Protein AF-A0A6J2R1E7-F1 (afdb_monomer)

Sequence (138 aa):
MIQVTFRRQNVTQVFVLHSEINKPEWEQKNIDKAIGYSFAIVGINITDLAYSLLVSGALKTHLYNVAPEMPSLTHVQQTFCYLMHEFHRFWVEEDPSDIMEFNRVRSKFHRRILRQLKNPDMALCPHFSASDLHLVNL

Mean predicted aligned error: 13.43 Å

Radius of gyration: 24.92 Å; Cα contacts (8 Å, |Δi|>4): 69; chains: 1; bounding box: 68×46×60 Å

Organism: Cottoperca gobio (NCBI:txid56716)

Secondary structure (DSSP, 8-state):
----------S-------------HHHHHHHTT-----HHHHHHHHHHHHHHHHHTSTTHHHHHHH-SS---HHHHHHHHHHHHHHHHHHHHHH--SSGGGHHHHHHHHHHHHHHHTTSTT--------TTGGGGS--

Structure (mmCIF, N/CA/C/O backbone):
data_AF-A0A6J2R1E7-F1
#
_entry.id   AF-A0A6J2R1E7-F1
#
loop_
_atom_site.group_PDB
_atom_site.id
_atom_site.type_symbol
_atom_site.label_atom_id
_atom_site.label_alt_id
_atom_site.label_comp_id
_atom_site.label_asym_id
_atom_site.label_entity_id
_atom_site.label_seq_id
_atom_site.pdbx_PDB_ins_code
_atom_site.Cartn_x
_atom_site.Cartn_y
_atom_site.Cartn_z
_atom_site.occupancy
_atom_site.B_iso_or_equiv
_atom_site.auth_seq_id
_atom_site.auth_comp_id
_atom_site.auth_asym_id
_atom_site.auth_atom_id
_atom_site.pdbx_PDB_model_num
ATOM 1 N N . MET A 1 1 ? 53.922 6.557 -29.650 1.00 35.50 1 MET A N 1
ATOM 2 C CA . MET A 1 1 ? 54.368 7.433 -30.754 1.00 35.50 1 MET A CA 1
ATOM 3 C C . MET A 1 1 ? 53.155 8.250 -31.186 1.00 35.50 1 MET A C 1
ATOM 5 O O . MET A 1 1 ? 52.311 7.729 -31.896 1.00 35.50 1 MET A O 1
ATOM 9 N N . ILE A 1 2 ? 52.979 9.449 -30.623 1.00 32.97 2 ILE A N 1
ATOM 10 C CA . ILE A 1 2 ? 51.781 10.283 -30.827 1.00 32.97 2 ILE A CA 1
ATOM 11 C C . ILE A 1 2 ? 52.028 11.160 -32.057 1.00 32.97 2 ILE A C 1
ATOM 13 O O . ILE A 1 2 ? 53.012 11.894 -32.090 1.00 32.97 2 ILE A O 1
ATOM 17 N N . GLN A 1 3 ? 51.162 11.071 -33.065 1.00 35.03 3 GLN A N 1
ATOM 18 C CA . GLN A 1 3 ? 51.156 12.001 -34.195 1.00 35.03 3 GLN A CA 1
ATOM 19 C C . GLN A 1 3 ? 50.263 13.193 -33.836 1.00 35.03 3 GLN A C 1
ATOM 21 O O . GLN A 1 3 ? 49.077 13.024 -33.567 1.00 35.03 3 GLN A O 1
ATOM 26 N N . VAL A 1 4 ? 50.844 14.394 -33.807 1.00 38.03 4 VAL A N 1
ATOM 27 C CA . VAL A 1 4 ? 50.131 15.659 -33.590 1.00 38.03 4 VAL A CA 1
ATOM 28 C C . VAL A 1 4 ? 49.989 16.344 -34.945 1.00 38.03 4 VAL A C 1
ATOM 30 O O . VAL A 1 4 ? 50.981 16.767 -35.534 1.00 38.03 4 VAL A O 1
ATOM 33 N N . THR A 1 5 ? 48.766 16.457 -35.461 1.00 42.03 5 THR A N 1
ATOM 34 C CA . THR A 1 5 ? 48.486 17.234 -36.677 1.00 42.03 5 THR A CA 1
ATOM 35 C C . THR A 1 5 ? 48.002 18.631 -36.296 1.00 42.03 5 THR A C 1
ATOM 37 O O . THR A 1 5 ? 47.036 18.782 -35.553 1.00 42.03 5 THR A O 1
ATOM 40 N N . PHE A 1 6 ? 48.668 19.665 -36.815 1.00 34.66 6 PHE A N 1
ATOM 41 C CA . PHE A 1 6 ? 48.369 21.072 -36.543 1.00 34.66 6 PHE A CA 1
ATOM 42 C C . PHE A 1 6 ? 47.583 21.668 -37.722 1.00 34.66 6 PHE A C 1
ATOM 44 O O . PHE A 1 6 ? 48.133 21.832 -38.810 1.00 34.66 6 PHE A O 1
ATOM 51 N N . ARG A 1 7 ? 46.305 22.023 -37.535 1.00 38.97 7 ARG A N 1
ATOM 52 C CA . ARG A 1 7 ? 45.595 22.931 -38.456 1.00 38.97 7 ARG A CA 1
ATOM 53 C C . ARG A 1 7 ? 45.478 24.306 -37.807 1.00 38.97 7 ARG A C 1
ATOM 55 O O . ARG A 1 7 ? 44.877 24.456 -36.750 1.00 38.97 7 ARG A O 1
ATOM 62 N N . ARG A 1 8 ? 46.052 25.316 -38.463 1.00 42.47 8 ARG A N 1
ATOM 63 C CA . ARG A 1 8 ? 45.878 26.733 -38.121 1.00 42.47 8 ARG A CA 1
ATOM 64 C C . ARG A 1 8 ? 44.538 27.224 -38.661 1.00 42.47 8 ARG A C 1
ATOM 66 O O . ARG A 1 8 ? 44.392 27.306 -39.875 1.00 42.47 8 ARG A O 1
ATOM 73 N N . GLN A 1 9 ? 43.635 27.632 -37.774 1.00 40.44 9 GLN A N 1
ATOM 74 C CA . GLN A 1 9 ? 42.666 28.702 -38.029 1.00 40.44 9 GLN A CA 1
ATOM 75 C C . GLN A 1 9 ? 42.216 29.323 -36.692 1.00 40.44 9 GLN A C 1
ATOM 77 O O . GLN A 1 9 ? 41.527 28.706 -35.895 1.00 40.44 9 GLN A O 1
ATOM 82 N N . ASN A 1 10 ? 42.734 30.529 -36.455 1.00 35.47 10 ASN A N 1
ATOM 83 C CA . ASN A 1 10 ? 42.165 31.693 -35.769 1.00 35.47 10 ASN A CA 1
ATOM 84 C C . ASN A 1 10 ? 41.281 31.524 -34.509 1.00 35.47 10 ASN A C 1
ATOM 86 O O . ASN A 1 10 ? 40.100 31.217 -34.579 1.00 35.47 10 ASN A O 1
ATOM 90 N N . VAL A 1 11 ? 41.893 31.923 -33.384 1.00 48.62 11 VAL A N 1
ATOM 91 C CA . VAL A 1 11 ? 41.354 32.711 -32.253 1.00 48.62 11 VAL A CA 1
ATOM 92 C C . VAL A 1 11 ? 40.074 32.201 -31.579 1.00 48.62 11 VAL A C 1
ATOM 94 O O . VAL A 1 11 ? 39.008 32.784 -31.721 1.00 48.62 11 VAL A O 1
ATOM 97 N N . THR A 1 12 ? 40.218 31.147 -30.773 1.00 35.59 12 THR A N 1
ATOM 98 C CA . THR A 1 12 ? 39.831 31.048 -29.344 1.00 35.59 12 THR A CA 1
ATOM 99 C C . THR A 1 12 ? 40.231 29.638 -28.903 1.00 35.59 12 THR A C 1
ATOM 101 O O . THR A 1 12 ? 39.604 28.662 -29.306 1.00 35.59 12 THR A O 1
ATOM 104 N N . GLN A 1 13 ? 41.312 29.493 -28.129 1.00 36.44 13 GLN A N 1
ATOM 105 C CA . GLN A 1 13 ? 41.661 28.200 -27.530 1.00 36.44 13 GLN A CA 1
ATOM 106 C C . GLN A 1 13 ? 40.686 27.903 -26.386 1.00 36.44 13 GLN A C 1
ATOM 108 O O . GLN A 1 13 ? 40.953 28.220 -25.231 1.00 36.44 13 GLN A O 1
ATOM 113 N N . VAL A 1 14 ? 39.560 27.266 -26.697 1.00 37.41 14 VAL A N 1
ATOM 114 C CA . VAL A 1 14 ? 38.949 26.355 -25.729 1.00 37.41 14 VAL A CA 1
ATOM 115 C C . VAL A 1 14 ? 39.709 25.045 -25.878 1.00 37.41 14 VAL A C 1
ATOM 117 O O . VAL A 1 14 ? 39.589 24.359 -26.892 1.00 37.41 14 VAL A O 1
ATOM 120 N N . PHE A 1 15 ? 40.547 24.724 -24.894 1.00 33.31 15 PHE A N 1
ATOM 121 C CA . PHE A 1 15 ? 41.126 23.392 -24.770 1.00 33.31 15 PHE A CA 1
ATOM 122 C C . PHE A 1 15 ? 39.993 22.416 -24.456 1.00 33.31 15 PHE A C 1
ATOM 124 O O . PHE A 1 15 ? 39.673 22.168 -23.297 1.00 33.31 15 PHE A O 1
ATOM 131 N N . VAL A 1 16 ? 39.367 21.863 -25.492 1.00 38.75 16 VAL A N 1
ATOM 132 C CA . VAL A 1 16 ? 38.540 20.672 -25.328 1.00 38.75 16 VAL A CA 1
ATOM 133 C C . VAL A 1 16 ? 39.507 19.502 -25.217 1.00 38.75 16 VAL A C 1
ATOM 135 O O . VAL A 1 16 ? 39.908 18.898 -26.211 1.00 38.75 16 VAL A O 1
ATOM 138 N N . LEU A 1 17 ? 39.920 19.199 -23.987 1.00 36.78 17 LEU A N 1
ATOM 139 C CA . LEU A 1 17 ? 40.351 17.850 -23.652 1.00 36.78 17 LEU A CA 1
ATOM 140 C C . LEU A 1 17 ? 39.122 16.963 -23.853 1.00 36.78 17 LEU A C 1
ATOM 142 O O . LEU A 1 17 ? 38.313 16.796 -22.942 1.00 36.78 17 LEU A O 1
ATOM 146 N N . HIS A 1 18 ? 38.978 16.391 -25.050 1.00 39.38 18 HIS A N 1
ATOM 147 C CA . HIS A 1 18 ? 38.209 15.165 -25.219 1.00 39.38 18 HIS A CA 1
ATOM 148 C C . HIS A 1 18 ? 38.995 14.069 -24.492 1.00 39.38 18 HIS A C 1
ATOM 150 O O . HIS A 1 18 ? 39.699 13.255 -25.081 1.00 39.38 18 HIS A O 1
ATOM 156 N N . SER A 1 19 ? 38.937 14.113 -23.162 1.00 36.94 19 SER A N 1
ATOM 157 C CA . SER A 1 19 ? 39.090 12.903 -22.389 1.00 36.94 19 SER A CA 1
ATOM 158 C C . SER A 1 19 ? 37.861 12.087 -22.753 1.00 36.94 19 SER A C 1
ATOM 160 O O . SER A 1 19 ? 36.736 12.415 -22.381 1.00 36.94 19 SER A O 1
ATOM 162 N N . GLU A 1 20 ? 38.062 11.061 -23.570 1.00 50.16 20 GLU A N 1
ATOM 163 C CA . GLU A 1 20 ? 37.213 9.885 -23.493 1.00 50.16 20 GLU A CA 1
ATOM 164 C C . GLU A 1 20 ? 37.356 9.375 -22.057 1.00 50.16 20 GLU A C 1
ATOM 166 O O . GLU A 1 20 ? 38.194 8.530 -21.747 1.00 50.16 20 GLU A O 1
ATOM 171 N N . ILE A 1 21 ? 36.596 9.979 -21.138 1.00 49.47 21 ILE A N 1
ATOM 172 C CA . ILE A 1 21 ? 36.348 9.407 -19.828 1.00 49.47 21 ILE A CA 1
ATOM 173 C C . ILE A 1 21 ? 35.487 8.204 -20.150 1.00 49.47 21 ILE A C 1
ATOM 175 O O . ILE A 1 21 ? 34.263 8.282 -20.242 1.00 49.47 21 ILE A O 1
ATOM 179 N N . ASN A 1 22 ? 36.176 7.105 -20.421 1.00 55.03 22 ASN A N 1
ATOM 180 C CA . ASN A 1 22 ? 35.614 5.783 -20.402 1.00 55.03 22 ASN A CA 1
ATOM 181 C C . ASN A 1 22 ? 35.117 5.615 -18.965 1.00 55.03 22 ASN A C 1
ATOM 183 O O . ASN A 1 22 ? 35.905 5.325 -18.061 1.00 55.03 22 ASN A O 1
ATOM 187 N N . LYS A 1 23 ? 33.846 5.972 -18.725 1.00 49.88 23 LYS A N 1
ATOM 188 C CA . LYS A 1 23 ? 33.215 5.754 -17.427 1.00 49.88 23 LYS A CA 1
ATOM 189 C C . LYS A 1 23 ? 33.440 4.285 -17.114 1.00 49.88 23 LYS A C 1
ATOM 191 O O . LYS A 1 23 ? 33.202 3.445 -17.987 1.00 49.88 23 LYS A O 1
ATOM 196 N N . PRO A 1 24 ? 33.987 3.965 -15.940 1.00 57.59 24 PRO A N 1
ATOM 197 C CA . PRO A 1 24 ? 34.373 2.601 -15.668 1.00 57.59 24 PRO A CA 1
ATOM 198 C C . PRO A 1 24 ? 33.127 1.715 -15.772 1.00 57.59 24 PRO A C 1
ATOM 200 O O . PRO A 1 24 ? 32.035 2.111 -15.376 1.00 57.59 24 PRO A O 1
ATOM 203 N N . GLU A 1 25 ? 33.279 0.524 -16.345 1.00 55.16 25 GLU A N 1
ATOM 204 C CA . GLU A 1 25 ? 32.174 -0.366 -16.732 1.00 55.16 25 GLU A CA 1
ATOM 205 C C . GLU A 1 25 ? 31.178 -0.641 -15.584 1.00 55.16 25 GLU A C 1
ATOM 207 O O . GLU A 1 25 ? 30.000 -0.884 -15.827 1.00 55.16 25 GLU A O 1
ATOM 212 N N . TRP A 1 26 ? 31.617 -0.528 -14.321 1.00 54.38 26 TRP A N 1
ATOM 213 C CA . TRP A 1 26 ? 30.778 -0.639 -13.122 1.00 54.38 26 TRP A CA 1
ATOM 214 C C . TRP A 1 26 ? 29.821 0.546 -12.892 1.00 54.38 26 TRP A C 1
ATOM 216 O O . TRP A 1 26 ? 28.766 0.353 -12.283 1.00 54.38 26 TRP A O 1
ATOM 226 N N . GLU A 1 27 ? 30.147 1.750 -13.371 1.00 52.22 27 GLU A N 1
ATOM 227 C CA . GLU A 1 27 ? 29.226 2.895 -13.397 1.00 52.22 27 GLU A CA 1
ATOM 228 C C . GLU A 1 27 ? 28.174 2.701 -14.488 1.00 52.22 27 GLU A C 1
ATOM 230 O O . GLU A 1 27 ? 26.992 2.925 -14.245 1.00 52.22 27 GLU A O 1
ATOM 235 N N . GLN A 1 28 ? 28.577 2.200 -15.660 1.00 51.31 28 GLN A N 1
ATOM 236 C CA . GLN A 1 28 ? 27.653 1.901 -16.756 1.00 51.31 28 GLN A CA 1
ATOM 237 C C . GLN A 1 28 ? 26.665 0.788 -16.358 1.00 51.31 28 GLN A C 1
ATOM 239 O O . GLN A 1 28 ? 25.453 0.964 -16.469 1.00 51.31 28 GLN A O 1
ATOM 244 N N . LYS A 1 29 ? 27.164 -0.293 -15.737 1.00 46.12 29 LYS A N 1
ATOM 245 C CA . LYS A 1 29 ? 26.347 -1.396 -15.195 1.00 46.12 29 LYS A CA 1
ATOM 246 C C . LYS A 1 29 ? 25.343 -0.964 -14.119 1.00 46.12 29 LYS A C 1
ATOM 248 O O . LYS A 1 29 ? 24.330 -1.634 -13.944 1.00 46.12 29 LYS A O 1
ATOM 253 N N . ASN A 1 30 ? 25.630 0.110 -13.379 1.00 47.00 30 ASN A N 1
ATOM 254 C CA . ASN A 1 30 ? 24.731 0.647 -12.352 1.00 47.00 30 ASN A CA 1
ATOM 255 C C . ASN A 1 30 ? 23.643 1.559 -12.933 1.00 47.00 30 ASN A C 1
ATOM 257 O O . ASN A 1 30 ? 22.549 1.623 -12.381 1.00 47.00 30 ASN A O 1
ATOM 261 N N . ILE A 1 31 ? 23.917 2.243 -14.046 1.00 47.84 31 ILE A N 1
ATOM 262 C CA . ILE A 1 31 ? 22.945 3.129 -14.700 1.00 47.84 31 ILE A CA 1
ATOM 263 C C . ILE A 1 31 ? 21.960 2.315 -15.551 1.00 47.84 31 ILE A C 1
ATOM 265 O O . ILE A 1 31 ? 20.764 2.599 -15.531 1.00 47.84 31 ILE A O 1
ATOM 269 N N . ASP A 1 32 ? 22.424 1.245 -16.201 1.00 51.09 32 ASP A N 1
ATOM 270 C CA . ASP A 1 32 ? 21.571 0.353 -17.000 1.00 51.09 32 ASP A CA 1
ATOM 271 C C . ASP A 1 32 ? 20.617 -0.492 -16.129 1.00 51.09 32 ASP A C 1
ATOM 273 O O . ASP A 1 32 ? 19.604 -0.995 -16.612 1.00 51.09 32 ASP A O 1
ATOM 277 N N . LYS A 1 33 ? 20.909 -0.615 -14.824 1.00 53.47 33 LYS A N 1
ATOM 278 C CA . LYS A 1 33 ? 20.080 -1.318 -13.830 1.00 53.47 33 LYS A CA 1
ATOM 279 C C . LYS A 1 33 ? 19.295 -0.375 -12.913 1.00 53.47 33 LYS A C 1
ATOM 281 O O . LYS A 1 33 ? 18.819 -0.787 -11.855 1.00 53.47 33 LYS A O 1
ATOM 286 N N . ALA A 1 34 ? 19.123 0.887 -13.299 1.00 52.59 34 ALA A N 1
ATOM 287 C CA . ALA A 1 34 ? 18.191 1.783 -12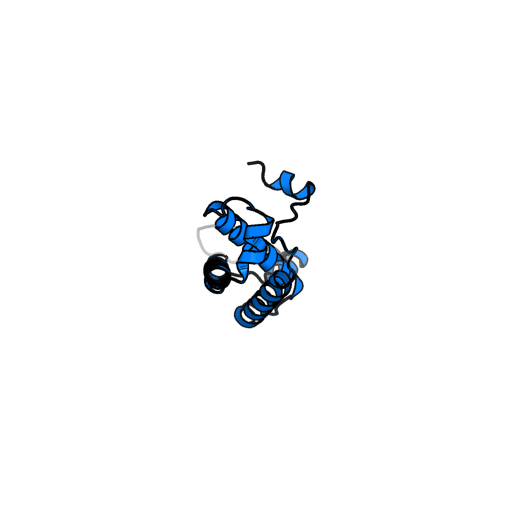.629 1.00 52.59 34 ALA A CA 1
ATOM 288 C C . ALA A 1 34 ? 16.749 1.447 -13.053 1.00 52.59 34 ALA A C 1
ATOM 290 O O . ALA A 1 34 ? 16.094 2.221 -13.749 1.00 52.59 34 ALA A O 1
ATOM 291 N N . ILE A 1 35 ? 16.227 0.300 -12.605 1.00 65.00 35 ILE A N 1
ATOM 292 C CA . ILE A 1 35 ? 14.794 -0.029 -12.679 1.00 65.00 35 ILE A CA 1
ATOM 293 C C . ILE A 1 35 ? 14.076 0.790 -11.591 1.00 65.00 35 ILE A C 1
ATOM 295 O O . ILE A 1 35 ? 13.528 0.276 -10.617 1.00 65.00 35 ILE A O 1
ATOM 299 N N . GLY A 1 36 ? 14.188 2.112 -11.684 1.00 79.19 36 GLY A N 1
ATOM 300 C CA . GLY A 1 36 ? 13.530 3.049 -10.791 1.00 79.19 36 GLY A CA 1
ATOM 301 C C . GLY A 1 36 ? 12.066 3.225 -11.176 1.00 79.19 36 GLY A C 1
ATOM 302 O O . GLY A 1 36 ? 11.665 3.028 -12.321 1.00 79.19 36 GLY A O 1
ATOM 303 N N . TYR A 1 37 ? 11.259 3.655 -10.216 1.00 88.81 37 TYR A N 1
ATOM 304 C CA . TYR A 1 37 ? 9.910 4.145 -10.464 1.00 88.81 37 TYR A CA 1
ATOM 305 C C . TYR A 1 37 ? 9.800 5.603 -10.025 1.00 88.81 37 TYR A C 1
ATOM 307 O O . TYR A 1 37 ? 10.538 6.078 -9.162 1.00 88.81 37 TYR A O 1
ATOM 315 N N . SER A 1 38 ? 8.829 6.322 -10.585 1.00 92.00 38 SER A N 1
ATOM 316 C CA . SER A 1 38 ? 8.497 7.656 -10.090 1.00 92.00 38 SER A CA 1
ATOM 317 C C . SER A 1 38 ? 7.849 7.555 -8.711 1.00 92.00 38 SER A C 1
ATOM 319 O O . SER A 1 38 ? 6.804 6.918 -8.551 1.00 92.00 38 SER A O 1
ATOM 321 N N . PHE A 1 39 ? 8.440 8.225 -7.721 1.00 92.06 39 PHE A N 1
ATOM 322 C CA . PHE A 1 39 ? 7.894 8.284 -6.366 1.00 92.06 39 PHE A CA 1
ATOM 323 C C . PHE A 1 39 ? 6.479 8.876 -6.340 1.00 92.06 39 PHE A C 1
ATOM 325 O O . PHE A 1 39 ? 5.646 8.424 -5.565 1.00 92.06 39 PHE A O 1
ATOM 332 N N . ALA A 1 40 ? 6.168 9.824 -7.232 1.00 95.50 40 ALA A N 1
ATOM 333 C CA . ALA A 1 40 ? 4.825 10.391 -7.351 1.00 95.50 40 ALA A CA 1
ATOM 334 C C . ALA A 1 40 ? 3.809 9.365 -7.881 1.00 95.50 40 ALA A C 1
ATOM 336 O O . ALA A 1 40 ? 2.708 9.250 -7.340 1.00 95.50 40 ALA A O 1
ATOM 337 N N . ILE A 1 41 ? 4.190 8.581 -8.900 1.00 93.75 41 ILE A N 1
ATOM 338 C CA . ILE A 1 41 ? 3.336 7.511 -9.439 1.00 93.75 41 ILE A CA 1
ATOM 339 C C . ILE A 1 41 ? 3.062 6.478 -8.345 1.00 93.75 41 ILE A C 1
ATOM 341 O O . ILE A 1 41 ? 1.910 6.109 -8.123 1.00 93.75 41 ILE A O 1
ATOM 345 N N . VAL A 1 42 ? 4.098 6.036 -7.631 1.00 96.25 42 VAL A N 1
ATOM 346 C CA . VAL A 1 42 ? 3.935 5.070 -6.539 1.00 96.25 42 VAL A CA 1
ATOM 347 C C . VAL A 1 42 ? 3.132 5.655 -5.390 1.00 96.25 42 VAL A C 1
ATOM 349 O O . VAL A 1 42 ? 2.205 4.997 -4.934 1.00 96.25 42 VAL A O 1
ATOM 352 N N . GLY A 1 43 ? 3.401 6.896 -4.989 1.00 97.25 43 GLY A N 1
ATO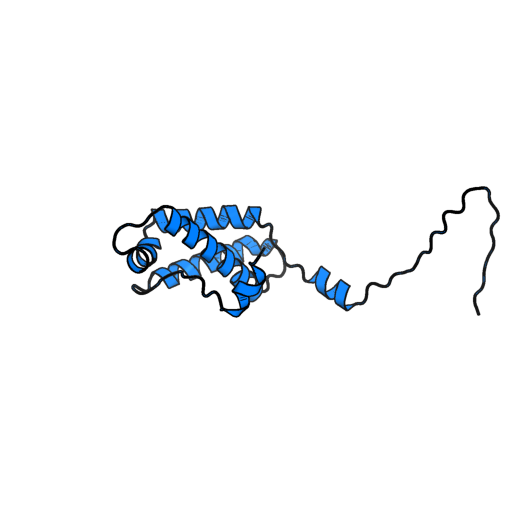M 353 C CA . GLY A 1 43 ? 2.682 7.585 -3.922 1.00 97.25 43 GLY A CA 1
ATOM 354 C C . GLY A 1 43 ? 1.174 7.583 -4.148 1.00 97.25 43 GLY A C 1
ATOM 355 O O . GLY A 1 43 ? 0.445 7.083 -3.300 1.00 97.25 43 GLY A O 1
ATOM 356 N N . ILE A 1 44 ? 0.707 8.024 -5.323 1.00 98.06 44 ILE A N 1
ATOM 357 C CA . ILE A 1 44 ? -0.731 8.030 -5.656 1.00 98.06 4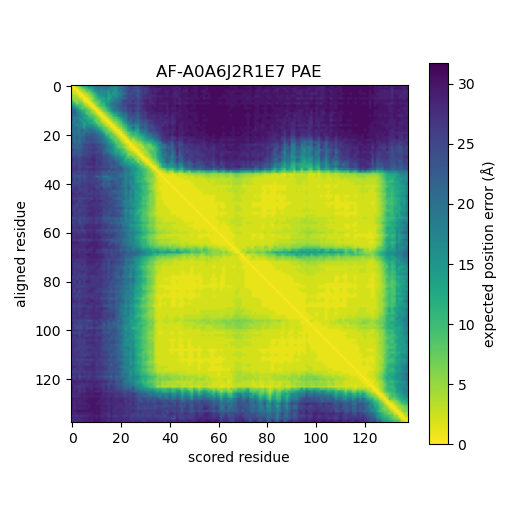4 ILE A CA 1
ATOM 358 C C . ILE A 1 44 ? -1.322 6.615 -5.587 1.00 98.06 44 ILE A C 1
ATOM 360 O O . ILE A 1 44 ? -2.405 6.415 -5.041 1.00 98.06 44 ILE A O 1
ATOM 364 N N . ASN A 1 45 ? -0.600 5.618 -6.098 1.00 97.56 45 ASN A N 1
ATOM 365 C CA . ASN A 1 45 ? -1.061 4.230 -6.101 1.00 97.56 45 ASN A CA 1
ATOM 366 C C . ASN A 1 45 ? -1.102 3.598 -4.707 1.00 97.56 45 ASN A C 1
ATOM 368 O O . ASN A 1 45 ? -1.999 2.814 -4.407 1.00 97.56 45 ASN A O 1
ATOM 372 N N . ILE A 1 46 ? -0.137 3.921 -3.852 1.00 98.19 46 ILE A N 1
ATOM 373 C CA . ILE A 1 46 ? -0.103 3.439 -2.474 1.00 98.19 46 ILE A CA 1
ATOM 374 C C . ILE A 1 46 ? -1.146 4.164 -1.621 1.00 98.19 46 ILE A C 1
ATOM 376 O O . ILE A 1 46 ? -1.773 3.526 -0.778 1.00 98.19 46 ILE A O 1
ATOM 380 N N . THR A 1 47 ? -1.405 5.451 -1.868 1.00 97.94 47 THR A N 1
ATOM 381 C CA . THR A 1 47 ? -2.531 6.164 -1.250 1.00 97.94 47 THR A CA 1
ATOM 382 C C . THR A 1 47 ? -3.863 5.512 -1.622 1.00 97.94 47 THR A C 1
ATOM 384 O O . THR A 1 47 ? -4.666 5.243 -0.730 1.00 97.94 47 THR A O 1
ATOM 387 N N . ASP A 1 48 ? -4.076 5.191 -2.903 1.00 98.06 48 ASP A N 1
ATOM 388 C CA . ASP A 1 48 ? -5.275 4.480 -3.368 1.00 98.06 48 ASP A CA 1
ATOM 389 C C . ASP A 1 48 ? -5.411 3.086 -2.730 1.00 98.06 48 ASP A C 1
ATOM 391 O O . ASP A 1 48 ? -6.489 2.710 -2.265 1.00 98.06 48 ASP A O 1
ATOM 395 N N . LEU A 1 49 ? -4.304 2.343 -2.607 1.00 98.25 49 LEU A N 1
ATOM 396 C CA . LEU A 1 49 ? -4.278 1.059 -1.907 1.00 98.25 49 LEU A CA 1
ATOM 397 C C . LEU A 1 49 ? -4.665 1.207 -0.430 1.00 98.25 49 LEU A C 1
ATOM 399 O O . LEU A 1 49 ? -5.551 0.498 0.042 1.00 98.25 49 LEU A O 1
ATOM 403 N N . ALA A 1 50 ? -4.022 2.118 0.304 1.00 97.56 50 ALA A N 1
ATOM 404 C CA . ALA A 1 50 ? -4.300 2.342 1.721 1.00 97.56 50 ALA A CA 1
ATOM 405 C C . ALA A 1 50 ? -5.770 2.729 1.947 1.00 97.56 50 ALA A C 1
ATOM 407 O O . ALA A 1 50 ? -6.435 2.174 2.824 1.00 97.56 50 ALA A O 1
ATOM 408 N N . TYR A 1 51 ? -6.295 3.625 1.107 1.00 97.50 51 TYR A N 1
ATOM 409 C CA . TYR A 1 51 ? -7.695 4.032 1.130 1.00 97.50 51 TYR A CA 1
ATOM 410 C C . TYR A 1 51 ? -8.641 2.861 0.829 1.00 97.50 51 TYR A C 1
ATOM 412 O O . TYR A 1 51 ? -9.586 2.619 1.580 1.00 97.50 51 TYR A O 1
ATOM 420 N N . SER A 1 52 ? -8.357 2.075 -0.210 1.00 97.69 52 SER A N 1
ATOM 421 C CA . SER A 1 52 ? -9.155 0.902 -0.582 1.00 97.69 52 SER A CA 1
ATOM 422 C C . SER A 1 52 ? -9.188 -0.157 0.525 1.00 97.69 52 SER A C 1
ATOM 424 O O . SER A 1 52 ? -10.242 -0.730 0.815 1.00 97.69 52 SER A O 1
ATOM 426 N N . LEU A 1 53 ? -8.058 -0.406 1.194 1.00 97.75 53 LEU A N 1
ATOM 427 C CA . LEU A 1 53 ? -7.977 -1.317 2.341 1.00 97.75 53 LEU A CA 1
ATOM 428 C C . LEU A 1 53 ? -8.787 -0.802 3.538 1.00 97.75 53 LEU A C 1
ATOM 430 O O . LEU A 1 53 ? -9.417 -1.598 4.239 1.00 97.75 53 LEU A O 1
ATOM 434 N N . LEU A 1 54 ? -8.793 0.513 3.763 1.00 95.94 54 LEU A N 1
ATOM 435 C CA . LEU A 1 54 ? -9.575 1.145 4.822 1.00 95.94 54 LEU A CA 1
ATOM 436 C C . LEU A 1 54 ? -11.082 1.022 4.554 1.00 95.94 54 LEU A C 1
ATOM 438 O O . LEU A 1 54 ? -11.813 0.521 5.407 1.00 95.94 54 LEU A O 1
ATOM 442 N N . VAL A 1 55 ? -11.540 1.421 3.363 1.00 97.06 55 VAL A N 1
ATOM 443 C CA . VAL A 1 55 ? -12.969 1.433 2.999 1.00 97.06 55 VAL A CA 1
ATOM 444 C C . VAL A 1 55 ? -13.547 0.023 2.885 1.00 97.06 55 VAL A C 1
ATOM 446 O O . VAL A 1 55 ? -14.658 -0.223 3.348 1.00 97.06 55 VAL A O 1
ATOM 449 N N . SER A 1 56 ? -12.789 -0.931 2.336 1.00 96.94 56 SER A N 1
ATOM 450 C CA . SER A 1 56 ? -13.206 -2.343 2.293 1.00 96.94 56 SER A CA 1
ATOM 451 C C . 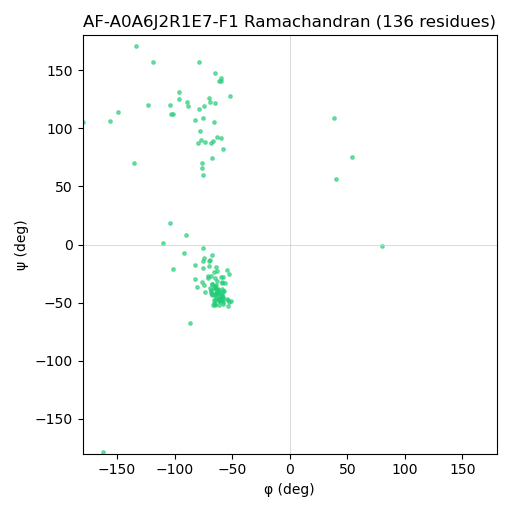SER A 1 56 ? -13.225 -3.016 3.672 1.00 96.94 56 SER A C 1
ATOM 453 O O . SER A 1 56 ? -13.770 -4.108 3.820 1.00 96.94 56 SER A O 1
ATOM 455 N N . GLY A 1 57 ? -12.622 -2.390 4.687 1.00 96.19 57 GLY A N 1
ATOM 456 C CA . GLY A 1 57 ? -12.490 -2.937 6.033 1.00 96.19 57 GLY A CA 1
ATOM 457 C C . GLY A 1 57 ? -11.355 -3.948 6.201 1.00 96.19 57 GLY A C 1
ATOM 458 O O . GLY A 1 57 ? -11.133 -4.393 7.324 1.00 96.19 57 GLY A O 1
ATOM 459 N N . ALA A 1 58 ? -10.602 -4.277 5.147 1.00 96.88 58 ALA A N 1
ATOM 460 C CA . ALA A 1 58 ? -9.448 -5.174 5.237 1.00 96.88 58 ALA A CA 1
ATOM 461 C C . ALA A 1 58 ? -8.375 -4.652 6.210 1.00 96.88 58 ALA A C 1
ATOM 463 O O . ALA A 1 58 ? -7.707 -5.435 6.881 1.00 96.88 58 ALA A O 1
ATOM 464 N N . LEU A 1 59 ? -8.229 -3.329 6.326 1.00 95.94 59 LEU A N 1
ATOM 465 C CA . LEU A 1 59 ? -7.249 -2.708 7.218 1.00 95.94 59 LEU A CA 1
ATOM 466 C C . LEU A 1 59 ? -7.636 -2.776 8.706 1.00 95.94 59 LEU A C 1
ATOM 468 O O . LEU A 1 59 ? -6.793 -2.512 9.562 1.00 95.94 59 LEU A O 1
ATOM 472 N N . LYS A 1 60 ? -8.881 -3.149 9.042 1.00 94.62 60 LYS A N 1
ATOM 473 C CA . LYS A 1 60 ? -9.347 -3.232 10.439 1.00 94.62 60 LYS A CA 1
ATOM 474 C C . LYS A 1 60 ? -8.484 -4.165 11.281 1.00 94.62 60 LYS A C 1
ATOM 476 O O . LYS A 1 60 ? -8.165 -3.805 12.406 1.00 94.62 60 LYS A O 1
ATOM 481 N N . THR A 1 61 ? -8.066 -5.302 10.718 1.00 94.25 61 THR A N 1
ATOM 482 C CA . THR A 1 61 ? -7.178 -6.263 11.387 1.00 94.25 61 THR A CA 1
ATOM 483 C C . THR A 1 61 ? -5.921 -5.577 11.914 1.00 94.25 61 THR A C 1
ATOM 485 O O . THR A 1 61 ? -5.606 -5.669 13.092 1.00 94.25 61 THR A O 1
ATOM 488 N N . HIS A 1 62 ? -5.252 -4.791 11.067 1.00 95.12 62 HIS A N 1
ATOM 489 C CA . HIS A 1 62 ? -4.078 -4.032 11.479 1.00 95.12 62 HIS A CA 1
ATOM 490 C C . HIS A 1 62 ? -4.420 -2.969 12.527 1.00 95.12 62 HIS A C 1
ATOM 492 O O . HIS A 1 62 ? -3.762 -2.918 13.563 1.00 95.12 62 HIS A O 1
ATOM 498 N N . LEU A 1 63 ? -5.434 -2.134 12.268 1.00 94.06 63 LEU A N 1
ATOM 499 C CA . LEU A 1 63 ? -5.768 -0.998 13.133 1.00 94.06 63 LEU A CA 1
ATOM 500 C C . LEU A 1 63 ? -6.175 -1.434 14.542 1.00 94.06 63 LEU A C 1
ATOM 502 O O . LEU A 1 63 ? -5.759 -0.795 15.499 1.00 94.06 63 LEU A O 1
ATOM 506 N N . TYR A 1 64 ? -6.930 -2.523 14.689 1.00 92.94 64 TYR A N 1
ATOM 507 C CA . TYR A 1 64 ? -7.310 -3.036 16.007 1.00 92.94 64 TYR A CA 1
ATOM 508 C C . TYR A 1 64 ? -6.134 -3.653 16.767 1.00 92.94 64 TYR A C 1
ATOM 510 O O . TYR A 1 64 ? -6.103 -3.570 17.992 1.00 92.94 64 TYR A O 1
ATOM 518 N N . ASN A 1 65 ? -5.141 -4.194 16.057 1.00 92.25 65 ASN A N 1
ATOM 519 C CA . ASN A 1 65 ? -3.935 -4.742 16.676 1.00 92.25 65 ASN A CA 1
ATOM 520 C C . ASN A 1 65 ? -2.954 -3.658 17.147 1.00 92.25 65 ASN A C 1
ATOM 522 O O . ASN A 1 65 ? -2.249 -3.869 18.129 1.00 92.25 65 ASN A O 1
ATOM 526 N N . VAL A 1 66 ? -2.884 -2.508 16.464 1.00 90.81 66 VAL A N 1
ATOM 527 C CA . VAL A 1 66 ? -1.933 -1.429 16.815 1.00 90.81 66 VAL A CA 1
ATOM 528 C C . VAL A 1 66 ? -2.553 -0.271 17.592 1.00 90.81 66 VAL A C 1
ATOM 530 O O . VAL A 1 66 ? -1.832 0.459 18.265 1.00 90.81 66 VAL A O 1
ATOM 533 N N . ALA A 1 67 ? -3.873 -0.101 17.514 1.00 89.56 67 ALA A N 1
ATOM 534 C CA . ALA A 1 67 ? -4.623 0.967 18.168 1.00 89.56 67 ALA A CA 1
ATOM 535 C C . ALA A 1 67 ? -5.892 0.399 18.835 1.00 89.56 67 ALA A C 1
ATOM 537 O O . ALA A 1 67 ? -7.002 0.657 18.360 1.00 89.56 67 ALA A O 1
ATOM 538 N N . PRO A 1 68 ? -5.748 -0.384 19.924 1.00 78.88 68 PRO A N 1
ATOM 539 C CA . PRO A 1 68 ? -6.866 -1.083 20.563 1.00 78.88 68 PRO A CA 1
ATOM 540 C C . PRO A 1 68 ? -7.933 -0.144 21.143 1.00 78.88 68 PRO A C 1
ATOM 542 O O . PRO A 1 68 ? -9.082 -0.550 21.291 1.00 78.88 68 PRO A O 1
ATOM 545 N N . GLU A 1 69 ? -7.579 1.106 21.452 1.00 86.12 69 GLU A N 1
ATOM 546 C CA . GLU A 1 69 ? -8.535 2.106 21.935 1.00 86.12 69 GLU A CA 1
ATOM 547 C C . GLU A 1 69 ? -9.223 2.845 20.781 1.00 86.12 69 GLU A C 1
ATOM 549 O O . GLU A 1 69 ? -10.427 2.701 20.568 1.00 86.12 69 GLU A O 1
ATOM 554 N N . MET A 1 70 ? -8.471 3.652 20.024 1.00 89.00 70 MET A N 1
ATOM 555 C CA . MET A 1 70 ? -9.028 4.454 18.937 1.00 89.00 70 MET A CA 1
ATOM 556 C C . MET A 1 70 ? -8.013 4.659 17.800 1.00 89.00 70 MET A C 1
ATOM 558 O O . MET A 1 70 ? -7.022 5.375 17.972 1.00 89.00 70 MET A O 1
ATOM 562 N N . PRO A 1 71 ? -8.273 4.097 16.605 1.00 90.50 71 PRO A N 1
ATOM 563 C CA . PRO A 1 71 ? -7.526 4.430 15.400 1.00 90.50 71 PRO A CA 1
ATOM 564 C C . PRO A 1 71 ? -7.630 5.923 15.065 1.00 90.50 71 PRO A C 1
ATOM 566 O O . PRO A 1 71 ? -8.684 6.541 15.197 1.00 90.50 71 PRO A O 1
ATOM 569 N N . SER A 1 72 ? -6.536 6.495 14.571 1.00 91.31 72 SER A N 1
ATOM 570 C CA . SER A 1 72 ? -6.425 7.919 14.226 1.00 91.31 72 SER A CA 1
ATOM 571 C C . SER A 1 72 ? -5.771 8.103 12.857 1.00 91.31 72 SER A C 1
ATOM 573 O O . SER A 1 72 ? -5.225 7.154 12.288 1.00 91.31 72 SER A O 1
ATOM 575 N N . LEU A 1 73 ? -5.776 9.334 12.334 1.00 91.31 73 LEU A N 1
ATOM 576 C CA . LEU A 1 73 ? -5.115 9.653 11.064 1.00 91.31 73 LEU A CA 1
ATOM 577 C C . LEU A 1 73 ? -3.620 9.287 11.074 1.00 91.31 73 LEU A C 1
ATOM 579 O O . LEU A 1 73 ? -3.101 8.837 10.056 1.00 91.31 73 LEU A O 1
ATOM 583 N N . THR A 1 74 ? -2.948 9.398 12.222 1.00 91.44 74 THR A N 1
ATOM 584 C CA . THR A 1 74 ? -1.543 8.994 12.386 1.00 91.44 74 THR A CA 1
ATOM 585 C C . THR A 1 74 ? -1.327 7.520 12.043 1.00 91.44 74 THR A C 1
ATOM 587 O O . THR A 1 74 ? -0.366 7.190 11.355 1.00 91.44 74 THR A O 1
ATOM 590 N N . HIS A 1 75 ? -2.244 6.632 12.433 1.00 91.81 75 HIS A N 1
ATOM 591 C CA . HIS A 1 75 ? -2.147 5.201 12.124 1.00 91.81 75 HIS A CA 1
ATOM 592 C C . HIS A 1 75 ? -2.308 4.929 10.621 1.00 91.81 75 HIS A C 1
ATOM 594 O O . HIS A 1 75 ? -1.642 4.060 10.056 1.00 91.81 75 HIS A O 1
ATOM 600 N N . VAL A 1 76 ? -3.140 5.722 9.938 1.00 91.56 76 VAL A N 1
ATOM 601 C CA . VAL A 1 76 ? -3.273 5.669 8.474 1.00 91.56 76 VAL A CA 1
ATOM 602 C C . VAL A 1 76 ? -1.997 6.175 7.794 1.00 91.56 76 VAL A C 1
ATOM 604 O O . VAL A 1 76 ? -1.525 5.555 6.843 1.00 91.56 76 VAL A O 1
ATOM 607 N N . GLN A 1 77 ? -1.389 7.253 8.297 1.00 92.69 77 GLN A N 1
ATOM 608 C CA . GLN A 1 77 ? -0.107 7.762 7.792 1.00 92.69 77 GLN A CA 1
ATOM 609 C C . GLN A 1 77 ? 1.030 6.750 7.995 1.00 92.69 77 GLN A C 1
ATOM 611 O O . GLN A 1 77 ? 1.813 6.510 7.080 1.00 92.69 77 GLN A O 1
ATOM 616 N N . GLN A 1 78 ? 1.091 6.095 9.155 1.00 93.12 78 GLN A N 1
ATOM 617 C CA . GLN A 1 78 ? 2.054 5.024 9.424 1.00 93.12 78 GLN A CA 1
ATOM 618 C C . GLN A 1 78 ? 1.841 3.823 8.496 1.00 93.12 78 GLN A C 1
ATOM 620 O O . GLN A 1 78 ? 2.811 3.302 7.946 1.00 93.12 78 GLN A O 1
ATOM 625 N N . THR A 1 79 ? 0.583 3.441 8.248 1.00 95.31 79 THR A N 1
ATOM 626 C CA . THR A 1 79 ? 0.240 2.415 7.252 1.00 95.31 79 THR A CA 1
ATOM 627 C C . THR A 1 79 ? 0.752 2.813 5.865 1.00 95.31 79 THR A C 1
ATOM 629 O O . THR A 1 79 ? 1.359 1.997 5.177 1.00 95.31 79 THR A O 1
ATOM 632 N N . PHE A 1 80 ? 0.559 4.069 5.448 1.00 95.94 80 PHE A N 1
ATOM 633 C CA . PHE A 1 80 ? 1.084 4.569 4.176 1.00 95.94 80 PHE A CA 1
ATOM 634 C C . PHE A 1 80 ? 2.615 4.454 4.103 1.00 95.94 80 PHE A C 1
ATOM 636 O O . PHE A 1 80 ? 3.135 3.912 3.129 1.00 95.94 80 PHE A O 1
ATOM 643 N N . CYS A 1 81 ? 3.336 4.893 5.140 1.00 94.62 81 CYS A N 1
ATOM 644 C CA . CYS A 1 81 ? 4.796 4.783 5.197 1.00 94.62 81 CYS A CA 1
ATOM 645 C C . CYS A 1 81 ? 5.266 3.324 5.113 1.00 94.62 81 CYS A C 1
ATOM 647 O O . CYS A 1 81 ? 6.189 3.020 4.355 1.00 94.62 81 CYS A O 1
ATOM 649 N N . TYR A 1 82 ? 4.602 2.417 5.835 1.00 95.94 82 TYR A N 1
ATOM 650 C CA . TYR A 1 82 ? 4.867 0.983 5.743 1.00 95.94 82 TYR A CA 1
ATOM 651 C C . TYR A 1 82 ? 4.678 0.470 4.313 1.00 95.94 82 TYR A C 1
ATOM 653 O O . TYR A 1 82 ? 5.573 -0.172 3.770 1.00 95.94 82 TYR A O 1
ATOM 661 N N . LEU A 1 83 ? 3.538 0.772 3.684 1.00 97.12 83 LEU A N 1
ATOM 662 C CA . LEU A 1 83 ? 3.224 0.293 2.339 1.00 97.12 83 LEU A CA 1
ATOM 663 C C . LEU A 1 83 ? 4.197 0.841 1.291 1.00 97.12 83 LEU A C 1
ATOM 665 O O . LEU A 1 83 ? 4.585 0.095 0.398 1.00 97.12 83 LEU A O 1
ATOM 669 N N . MET A 1 84 ? 4.622 2.102 1.407 1.00 95.81 84 MET A N 1
ATOM 670 C CA . MET A 1 84 ? 5.640 2.693 0.532 1.00 95.81 84 MET A CA 1
ATOM 671 C C . MET A 1 84 ? 6.977 1.954 0.646 1.00 95.81 84 MET A C 1
ATOM 673 O O . MET A 1 84 ? 7.569 1.581 -0.367 1.00 95.81 84 MET A O 1
ATOM 677 N N . HIS A 1 85 ? 7.439 1.721 1.875 1.00 93.69 85 HIS A N 1
ATOM 678 C CA . HIS A 1 85 ? 8.696 1.027 2.135 1.00 93.69 85 HIS A CA 1
ATOM 679 C C . HIS A 1 85 ? 8.646 -0.444 1.693 1.00 93.69 85 HIS A C 1
ATOM 681 O O . HIS A 1 85 ? 9.533 -0.924 0.989 1.00 93.69 85 HIS A O 1
ATOM 687 N N . GLU A 1 86 ? 7.583 -1.161 2.055 1.00 95.56 86 GLU A N 1
ATOM 688 C CA . GLU A 1 86 ? 7.415 -2.568 1.694 1.00 95.56 86 GLU A CA 1
ATOM 689 C C . GLU A 1 86 ? 7.210 -2.735 0.182 1.00 95.56 86 GLU A C 1
ATOM 691 O O . GLU A 1 86 ? 7.709 -3.700 -0.392 1.00 95.56 86 GLU A O 1
ATOM 696 N N . PHE A 1 87 ? 6.549 -1.786 -0.495 1.00 96.19 87 PHE A N 1
ATOM 697 C CA . PHE A 1 87 ? 6.460 -1.789 -1.956 1.00 96.19 87 PHE A CA 1
ATOM 698 C C . PHE A 1 87 ? 7.829 -1.609 -2.605 1.00 96.19 87 PHE A C 1
ATOM 700 O O . PHE A 1 87 ? 8.123 -2.311 -3.566 1.00 96.19 87 PHE A O 1
ATOM 707 N N . HIS A 1 88 ? 8.677 -0.715 -2.086 1.00 93.62 88 HIS A N 1
ATOM 708 C CA . HIS A 1 88 ? 10.036 -0.546 -2.599 1.00 93.62 88 HIS A CA 1
ATOM 709 C C . HIS A 1 88 ? 10.832 -1.852 -2.516 1.00 93.62 88 HIS A C 1
ATOM 711 O O . HIS A 1 88 ? 11.392 -2.306 -3.512 1.00 93.62 88 HIS A O 1
ATOM 717 N N . ARG A 1 89 ? 10.818 -2.498 -1.345 1.00 92.56 89 ARG A N 1
ATOM 718 C CA . ARG A 1 89 ? 11.465 -3.803 -1.150 1.00 92.56 89 ARG A CA 1
ATOM 719 C C . ARG A 1 89 ? 10.907 -4.852 -2.108 1.00 92.56 89 ARG A C 1
ATOM 721 O O . ARG A 1 89 ? 11.667 -5.531 -2.787 1.00 92.56 89 ARG A O 1
ATOM 728 N N . PHE A 1 90 ? 9.582 -4.927 -2.217 1.00 95.06 90 PHE A N 1
ATOM 729 C CA . PHE A 1 90 ? 8.900 -5.852 -3.116 1.00 95.06 90 PHE A CA 1
ATOM 730 C C . PHE A 1 90 ? 9.235 -5.602 -4.592 1.00 95.06 90 PHE A C 1
ATOM 732 O O . PHE A 1 90 ? 9.391 -6.546 -5.355 1.00 95.06 90 PHE A O 1
ATOM 739 N N . TRP A 1 91 ? 9.361 -4.341 -5.004 1.00 94.25 91 TRP A N 1
ATOM 740 C CA . TRP A 1 91 ? 9.755 -3.958 -6.357 1.00 94.25 91 TRP A CA 1
ATOM 741 C C . TRP A 1 91 ? 11.152 -4.468 -6.699 1.00 94.25 91 TRP A C 1
ATOM 743 O O . TRP A 1 91 ? 11.341 -5.059 -7.757 1.00 94.25 91 TRP A O 1
ATOM 753 N N . VAL A 1 92 ? 12.109 -4.277 -5.787 1.00 91.38 92 VAL A N 1
ATOM 754 C CA . VAL A 1 92 ? 13.484 -4.765 -5.956 1.00 91.38 92 VAL A CA 1
ATOM 755 C C . VAL A 1 92 ? 13.520 -6.296 -5.994 1.00 91.38 92 VAL A C 1
ATOM 757 O O . VAL A 1 92 ? 14.212 -6.862 -6.832 1.00 91.38 92 VAL A O 1
ATOM 760 N N . GLU A 1 93 ? 12.751 -6.972 -5.134 1.00 93.06 93 GLU A N 1
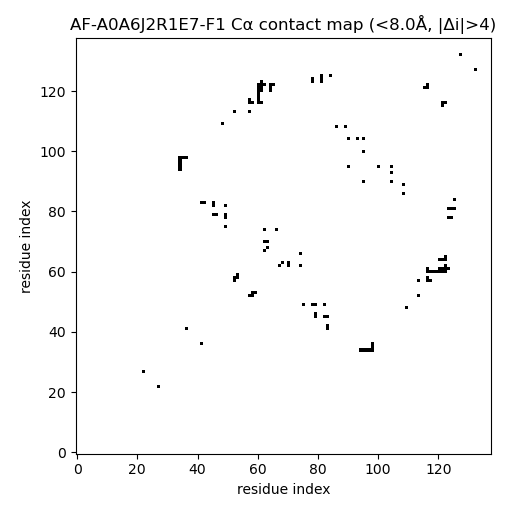ATOM 761 C CA . GLU A 1 93 ? 12.641 -8.441 -5.115 1.00 93.06 93 GLU A CA 1
ATOM 762 C C . GLU A 1 93 ? 12.021 -9.019 -6.400 1.00 93.06 93 GLU A C 1
ATOM 764 O O . GLU A 1 93 ? 12.402 -10.107 -6.827 1.00 93.06 93 GLU A O 1
ATOM 769 N N . GLU A 1 94 ? 11.060 -8.322 -7.014 1.00 93.88 94 GLU A N 1
ATOM 770 C CA . GLU A 1 94 ? 10.430 -8.760 -8.266 1.00 93.88 94 GLU A CA 1
ATOM 771 C C . GLU A 1 94 ? 11.320 -8.565 -9.503 1.00 93.88 94 GLU A C 1
ATOM 773 O O . GLU A 1 94 ? 10.974 -9.126 -10.543 1.00 93.88 94 GLU A O 1
ATOM 778 N N . ASP A 1 95 ? 12.404 -7.784 -9.392 1.00 91.56 95 ASP A N 1
ATOM 779 C CA . ASP A 1 95 ? 13.378 -7.464 -10.454 1.00 91.56 95 ASP A CA 1
ATOM 780 C C . ASP A 1 95 ? 12.713 -7.228 -11.831 1.00 91.56 95 ASP A C 1
ATOM 782 O O . ASP A 1 95 ? 12.986 -7.957 -12.791 1.00 91.56 95 ASP A O 1
ATOM 786 N N . PRO A 1 96 ? 11.757 -6.276 -11.939 1.00 91.12 96 PRO A N 1
ATOM 787 C CA . PRO A 1 96 ? 11.009 -6.088 -13.173 1.00 91.12 96 PRO A CA 1
ATOM 788 C C . PRO A 1 96 ? 11.921 -5.621 -14.305 1.00 91.12 96 PRO A C 1
ATOM 790 O O . PRO A 1 96 ? 12.866 -4.875 -14.084 1.00 91.12 96 PRO A O 1
ATOM 793 N N . SER A 1 97 ? 11.621 -6.012 -15.543 1.00 89.44 97 SER A N 1
ATOM 794 C CA . SER A 1 97 ? 12.484 -5.641 -16.679 1.00 89.44 97 SER A CA 1
ATOM 795 C C . SER A 1 97 ? 12.518 -4.128 -16.915 1.00 89.44 97 SER A C 1
ATOM 797 O O . SER A 1 97 ? 13.564 -3.569 -17.235 1.00 89.44 97 SER A O 1
ATOM 799 N N . ASP A 1 98 ? 11.372 -3.467 -16.742 1.00 88.06 98 ASP A N 1
ATOM 800 C CA . ASP A 1 98 ? 11.221 -2.026 -16.893 1.00 88.06 98 ASP A CA 1
ATOM 801 C C . ASP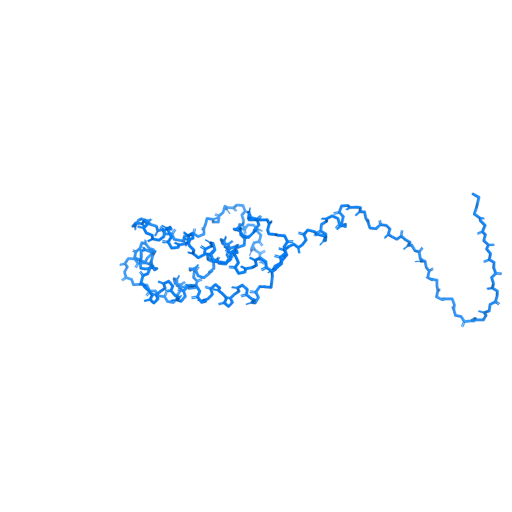 A 1 98 ? 9.925 -1.523 -16.221 1.00 88.06 98 ASP A C 1
ATOM 803 O O . ASP A 1 98 ? 9.142 -2.273 -15.626 1.00 88.06 98 ASP A O 1
ATOM 807 N N . ILE A 1 99 ? 9.682 -0.214 -16.323 1.00 89.44 99 ILE A N 1
ATOM 808 C CA . ILE A 1 99 ? 8.523 0.456 -15.724 1.00 89.44 99 ILE A CA 1
ATOM 809 C C . ILE A 1 99 ? 7.167 -0.003 -16.292 1.00 89.44 99 ILE A C 1
ATOM 811 O O . ILE A 1 99 ? 6.141 0.172 -15.633 1.00 89.44 99 ILE A O 1
ATOM 815 N N . MET A 1 100 ? 7.112 -0.622 -17.473 1.00 90.81 100 MET A N 1
ATOM 816 C CA . MET A 1 100 ? 5.871 -1.144 -18.062 1.00 90.81 100 MET A CA 1
ATOM 817 C C . MET A 1 100 ? 5.292 -2.289 -17.231 1.00 90.81 100 MET A C 1
ATOM 819 O O . MET A 1 100 ? 4.077 -2.509 -17.221 1.00 90.81 100 MET A O 1
ATOM 823 N N . GLU A 1 101 ? 6.130 -2.972 -16.450 1.00 94.38 101 GLU A N 1
ATOM 824 C CA . GLU A 1 101 ? 5.692 -4.003 -15.515 1.00 94.38 101 GLU A CA 1
ATOM 825 C C . GLU A 1 101 ? 5.031 -3.435 -14.251 1.00 94.38 101 GLU A C 1
ATOM 827 O O . GLU A 1 101 ? 4.504 -4.195 -13.430 1.00 94.38 101 GLU A O 1
ATOM 832 N N . PHE A 1 102 ? 4.978 -2.106 -14.098 1.00 94.25 102 PHE A N 1
ATOM 833 C CA . PHE A 1 102 ? 4.458 -1.452 -12.901 1.00 94.25 102 PHE A CA 1
ATOM 834 C C . PHE A 1 102 ? 3.076 -1.948 -12.488 1.00 94.25 102 PHE A C 1
ATOM 836 O O . PHE A 1 102 ? 2.862 -2.329 -11.337 1.00 94.25 102 PHE A O 1
ATOM 843 N N . ASN A 1 103 ? 2.137 -2.024 -13.432 1.00 95.31 103 ASN A N 1
ATOM 844 C CA . ASN A 1 103 ? 0.780 -2.479 -13.134 1.00 95.31 103 ASN A CA 1
ATOM 845 C C . ASN A 1 103 ? 0.743 -3.951 -12.686 1.00 95.31 103 ASN A C 1
ATOM 847 O O . ASN A 1 103 ? -0.046 -4.305 -11.801 1.00 95.31 103 ASN A O 1
ATOM 851 N N . ARG A 1 104 ? 1.606 -4.807 -13.258 1.00 96.81 104 ARG A N 1
ATOM 852 C CA . ARG A 1 104 ? 1.733 -6.226 -12.884 1.00 96.81 104 ARG A CA 1
ATOM 853 C C . ARG A 1 104 ? 2.230 -6.346 -11.445 1.00 96.81 104 ARG A C 1
ATOM 855 O O . ARG A 1 104 ? 1.582 -7.015 -10.633 1.00 96.81 104 ARG A O 1
ATOM 862 N N . VAL A 1 105 ? 3.329 -5.661 -11.129 1.00 97.00 105 VAL A N 1
ATOM 863 C CA . VAL A 1 105 ? 3.963 -5.676 -9.804 1.00 97.00 105 VAL A CA 1
ATOM 864 C C . VAL A 1 105 ? 3.038 -5.060 -8.751 1.00 97.00 105 VAL A C 1
ATOM 866 O O . VAL A 1 105 ? 2.758 -5.706 -7.742 1.00 97.00 105 VAL A O 1
ATOM 869 N N . ARG A 1 106 ? 2.438 -3.890 -9.021 1.00 96.44 106 ARG A N 1
ATOM 870 C CA . ARG A 1 106 ? 1.440 -3.240 -8.147 1.00 96.44 106 ARG A CA 1
ATOM 871 C C . ARG A 1 106 ? 0.272 -4.166 -7.817 1.00 96.44 106 ARG A C 1
ATOM 873 O O . ARG A 1 106 ? -0.108 -4.307 -6.656 1.00 96.44 106 ARG A O 1
ATOM 880 N N . SER A 1 107 ? -0.291 -4.839 -8.821 1.00 97.88 107 SER A N 1
ATOM 881 C CA . SER A 1 107 ? -1.416 -5.761 -8.607 1.00 97.88 107 SER A CA 1
ATOM 882 C C . SER A 1 107 ? -1.012 -6.976 -7.767 1.00 97.88 107 SER A C 1
ATOM 884 O O . SER A 1 107 ? -1.795 -7.462 -6.948 1.00 97.88 107 SER A O 1
ATOM 886 N N . LYS A 1 108 ? 0.215 -7.479 -7.952 1.00 98.31 108 LYS A N 1
ATOM 887 C CA . LYS A 1 108 ? 0.769 -8.580 -7.153 1.00 98.31 108 LYS A CA 1
ATOM 888 C C . LYS A 1 108 ? 0.994 -8.154 -5.700 1.00 98.31 108 LYS A C 1
ATOM 890 O O . LYS A 1 108 ? 0.606 -8.898 -4.797 1.00 98.31 108 LYS A O 1
ATOM 895 N N . PHE A 1 109 ? 1.522 -6.951 -5.486 1.00 98.25 109 PHE A N 1
ATOM 896 C CA . PHE A 1 109 ? 1.706 -6.355 -4.167 1.00 98.25 109 PHE A CA 1
ATOM 897 C C . PHE A 1 109 ? 0.377 -6.189 -3.424 1.00 98.25 109 PHE A C 1
ATOM 899 O O . PHE A 1 109 ? 0.235 -6.677 -2.306 1.00 98.25 109 PHE A O 1
ATOM 906 N N . HIS A 1 110 ? -0.646 -5.628 -4.076 1.00 98.19 110 HIS A N 1
ATOM 907 C CA . HIS A 1 110 ? -1.984 -5.497 -3.491 1.00 98.19 110 HIS A CA 1
ATOM 908 C C . HIS A 1 110 ? -2.521 -6.854 -2.993 1.00 98.19 110 HIS A C 1
ATOM 910 O O . HIS A 1 110 ? -2.933 -6.989 -1.839 1.00 98.19 110 HIS A O 1
ATOM 916 N N . ARG A 1 111 ? -2.427 -7.910 -3.813 1.00 98.19 111 ARG A N 1
ATOM 917 C CA . ARG A 1 111 ? -2.829 -9.267 -3.398 1.00 98.19 111 ARG A CA 1
ATOM 918 C C . ARG A 1 111 ? -1.990 -9.823 -2.243 1.00 98.19 111 ARG A C 1
ATOM 920 O O . ARG A 1 111 ? -2.499 -10.631 -1.468 1.00 98.19 111 ARG A O 1
ATOM 927 N N . ARG A 1 112 ? -0.707 -9.463 -2.128 1.00 97.94 112 ARG A N 1
ATOM 928 C CA . ARG A 1 112 ? 0.147 -9.846 -0.989 1.00 97.94 112 ARG A CA 1
ATOM 929 C C . ARG A 1 112 ? -0.351 -9.189 0.299 1.00 97.94 112 ARG A C 1
ATOM 931 O O . ARG A 1 112 ? -0.601 -9.921 1.252 1.00 97.94 112 ARG A O 1
ATOM 938 N N . ILE A 1 113 ? -0.589 -7.878 0.292 1.00 98.06 113 ILE A N 1
ATOM 939 C CA . ILE A 1 113 ? -1.087 -7.141 1.464 1.00 98.06 113 ILE A CA 1
ATOM 940 C C . ILE A 1 113 ? -2.461 -7.655 1.908 1.00 98.06 113 ILE A C 1
ATOM 942 O O . ILE A 1 113 ? -2.656 -7.966 3.080 1.00 98.06 113 ILE A O 1
ATOM 946 N N . LEU A 1 114 ? -3.393 -7.861 0.971 1.00 97.38 114 LEU A N 1
ATOM 947 C CA . LEU A 1 114 ? -4.704 -8.436 1.294 1.00 97.38 114 LEU A CA 1
ATOM 948 C C . LEU A 1 114 ? -4.602 -9.825 1.930 1.00 97.38 114 LEU A C 1
ATOM 950 O O . LEU A 1 114 ? -5.376 -10.144 2.824 1.00 97.38 114 LEU A O 1
ATOM 954 N N . ARG A 1 115 ? -3.670 -10.672 1.474 1.00 97.25 115 ARG A N 1
ATOM 955 C CA . ARG A 1 115 ? -3.458 -11.995 2.080 1.00 97.25 115 ARG A CA 1
ATOM 956 C C . ARG A 1 115 ? -2.882 -11.894 3.488 1.00 97.25 115 ARG A C 1
ATOM 958 O O . ARG A 1 115 ? -3.323 -12.649 4.343 1.00 97.25 115 ARG A O 1
ATOM 965 N N . GLN A 1 116 ? -1.943 -10.979 3.725 1.00 96.12 116 GLN A N 1
ATOM 966 C CA . GLN A 1 116 ? -1.380 -10.740 5.057 1.00 96.12 116 GLN A CA 1
ATOM 967 C C . GLN A 1 116 ? -2.465 -10.297 6.045 1.00 96.12 116 GLN A C 1
ATOM 969 O O . GLN A 1 116 ? -2.591 -10.879 7.116 1.00 96.12 116 GLN A O 1
ATOM 974 N N . LEU A 1 117 ? -3.318 -9.349 5.648 1.00 96.94 117 LEU A N 1
ATOM 975 C CA . LEU A 1 117 ? -4.392 -8.803 6.489 1.00 96.94 117 LEU A CA 1
ATOM 976 C C . LEU A 1 117 ? -5.521 -9.797 6.826 1.00 96.94 117 LEU A C 1
ATOM 978 O O . LEU A 1 117 ? -6.368 -9.491 7.665 1.00 96.94 117 LEU A O 1
ATOM 982 N N . LYS A 1 118 ? -5.543 -10.987 6.206 1.00 95.94 118 LYS A N 1
ATOM 983 C CA . LYS A 1 118 ? -6.446 -12.084 6.600 1.00 95.94 118 LYS A CA 1
ATOM 984 C C . LYS A 1 118 ? -6.002 -12.794 7.878 1.00 95.94 118 LYS A C 1
ATOM 986 O O . LYS A 1 118 ? -6.823 -13.477 8.481 1.00 95.94 118 LYS A O 1
ATOM 991 N N . ASN A 1 119 ? -4.729 -12.685 8.259 1.00 94.62 119 ASN A N 1
ATOM 992 C CA . ASN A 1 119 ? -4.259 -13.209 9.535 1.00 94.62 119 ASN A CA 1
ATOM 993 C C . ASN A 1 119 ? -4.742 -12.271 10.658 1.00 94.62 119 ASN A C 1
ATOM 995 O O . ASN A 1 119 ? -4.352 -11.104 10.627 1.00 94.62 119 ASN A O 1
ATOM 999 N N . PRO A 1 120 ? -5.556 -12.740 11.626 1.00 92.38 120 PRO A N 1
ATOM 1000 C CA . PRO A 1 120 ? -6.102 -11.896 12.689 1.00 92.38 120 PRO A CA 1
ATOM 1001 C C . PRO A 1 120 ? -5.029 -11.196 13.530 1.00 92.38 120 PRO A C 1
ATOM 1003 O O . PRO A 1 120 ? -5.275 -10.091 13.995 1.00 92.38 120 PRO A O 1
ATOM 1006 N N . ASP A 1 121 ? -3.830 -11.771 13.647 1.00 91.88 121 ASP A N 1
ATOM 1007 C CA . ASP A 1 121 ? -2.720 -11.205 14.428 1.00 91.88 121 ASP A CA 1
ATOM 1008 C C . ASP A 1 121 ? -1.812 -10.278 13.597 1.00 91.88 121 ASP A C 1
ATOM 1010 O O . ASP A 1 121 ? -0.734 -9.867 14.030 1.00 91.88 121 ASP A O 1
ATOM 1014 N N . MET A 1 122 ? -2.201 -9.962 12.357 1.00 93.44 122 MET A N 1
ATOM 1015 C CA . MET A 1 122 ? -1.375 -9.153 11.468 1.00 93.44 122 MET A CA 1
ATOM 1016 C C . MET A 1 122 ? -1.303 -7.697 11.938 1.00 93.44 122 MET A C 1
ATOM 1018 O O . MET A 1 122 ? -2.318 -7.007 12.035 1.00 93.44 122 MET A O 1
ATOM 1022 N N . ALA A 1 123 ? -0.082 -7.191 12.104 1.00 92.69 123 ALA A N 1
ATOM 1023 C CA . ALA A 1 123 ? 0.219 -5.771 12.221 1.00 92.69 123 ALA A CA 1
ATOM 1024 C C . ALA A 1 123 ? 1.234 -5.353 11.144 1.00 92.69 123 ALA A C 1
ATOM 1026 O O . ALA A 1 123 ? 2.343 -5.882 11.080 1.00 92.69 123 ALA A O 1
ATOM 1027 N N . LEU A 1 124 ? 0.851 -4.406 10.283 1.00 92.50 124 LEU A N 1
ATOM 1028 C CA . LEU A 1 124 ? 1.693 -3.842 9.225 1.00 92.50 124 LEU A CA 1
ATOM 1029 C C . LEU A 1 124 ? 2.718 -2.855 9.810 1.00 92.50 124 LEU A C 1
ATOM 1031 O O . LEU A 1 124 ? 2.646 -1.649 9.591 1.00 92.50 124 LEU A O 1
ATOM 1035 N N . CYS A 1 125 ? 3.647 -3.370 10.611 1.00 81.25 125 CYS A N 1
ATOM 1036 C CA . CYS A 1 125 ? 4.661 -2.566 11.280 1.00 81.25 125 CYS A CA 1
ATOM 1037 C C . CYS A 1 125 ? 5.966 -2.570 10.476 1.00 81.25 125 CYS A C 1
ATOM 1039 O O . CYS A 1 125 ? 6.449 -3.645 10.102 1.00 81.25 125 CYS A O 1
ATOM 1041 N N . PRO A 1 126 ? 6.575 -1.402 10.221 1.00 67.56 126 PRO A N 1
ATOM 1042 C CA . PRO A 1 126 ? 7.910 -1.359 9.653 1.00 67.56 126 PRO A CA 1
ATOM 1043 C C . PRO A 1 126 ? 8.897 -1.967 10.653 1.00 67.56 126 PRO A C 1
ATOM 1045 O O . PRO A 1 126 ? 9.003 -1.527 11.796 1.00 67.56 126 PRO A O 1
ATOM 1048 N N . HIS A 1 127 ? 9.608 -3.007 10.224 1.00 60.75 127 HIS A N 1
ATOM 1049 C CA . HIS A 1 127 ? 10.760 -3.520 10.951 1.00 60.75 127 HIS A CA 1
ATOM 1050 C C . HIS A 1 127 ? 11.932 -2.597 10.614 1.00 60.75 127 HIS A C 1
ATOM 1052 O O . HIS A 1 127 ? 12.632 -2.814 9.630 1.00 60.75 127 HIS A O 1
ATOM 1058 N N . PHE A 1 128 ? 12.096 -1.515 11.370 1.00 54.25 128 PHE A N 1
ATOM 1059 C CA . PHE A 1 128 ? 13.322 -0.731 11.289 1.00 54.25 128 PHE A CA 1
ATOM 1060 C C . PHE A 1 128 ? 14.394 -1.526 12.028 1.00 54.25 128 PHE A C 1
ATOM 1062 O O . PHE A 1 128 ? 14.319 -1.676 13.250 1.00 54.25 128 PHE A O 1
ATOM 1069 N N . SER A 1 129 ? 15.358 -2.096 11.303 1.00 47.09 129 SER A N 1
ATOM 1070 C CA . SER A 1 129 ? 16.545 -2.619 11.971 1.00 47.09 129 SER A CA 1
ATOM 1071 C C . SER A 1 129 ? 17.224 -1.440 12.666 1.00 47.09 129 SER A C 1
ATOM 1073 O O . SER A 1 129 ? 17.278 -0.345 12.109 1.00 47.09 129 SER A O 1
ATOM 1075 N N . ALA A 1 130 ? 17.762 -1.626 13.874 1.00 49.72 130 ALA A N 1
ATOM 1076 C CA . ALA A 1 130 ? 18.474 -0.557 14.585 1.00 49.72 130 ALA A CA 1
ATOM 1077 C C . ALA A 1 130 ? 19.625 0.050 13.746 1.00 49.72 13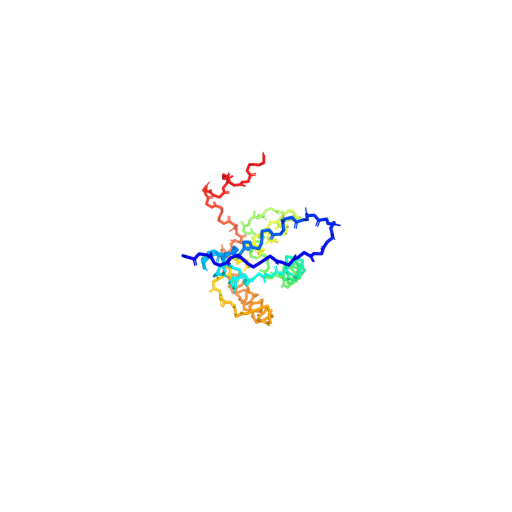0 ALA A C 1
ATOM 1079 O O . ALA A 1 130 ? 20.014 1.196 13.95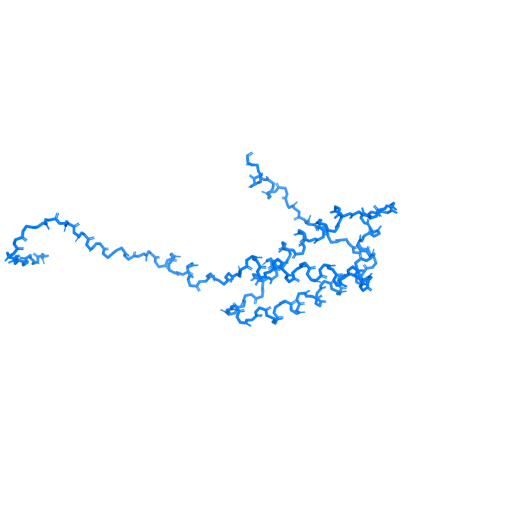5 1.00 49.72 130 ALA A O 1
ATOM 1080 N N . SER A 1 131 ? 20.129 -0.695 12.756 1.00 53.12 131 SER A N 1
ATOM 1081 C CA . SER A 1 131 ? 21.110 -0.242 11.766 1.00 53.12 131 SER A CA 1
ATOM 1082 C C . SER A 1 131 ? 20.592 0.860 10.827 1.00 53.12 131 SER A C 1
ATOM 1084 O O . SER A 1 131 ? 21.386 1.688 10.388 1.00 53.12 131 SER A O 1
ATOM 1086 N N . ASP A 1 132 ? 19.284 0.915 10.558 1.00 51.72 132 ASP A N 1
ATOM 1087 C CA . ASP A 1 132 ? 18.665 1.872 9.628 1.00 51.72 132 ASP A CA 1
ATOM 1088 C C . ASP A 1 132 ? 18.402 3.244 10.277 1.00 51.72 132 ASP A C 1
ATOM 1090 O O . ASP A 1 132 ? 18.247 4.247 9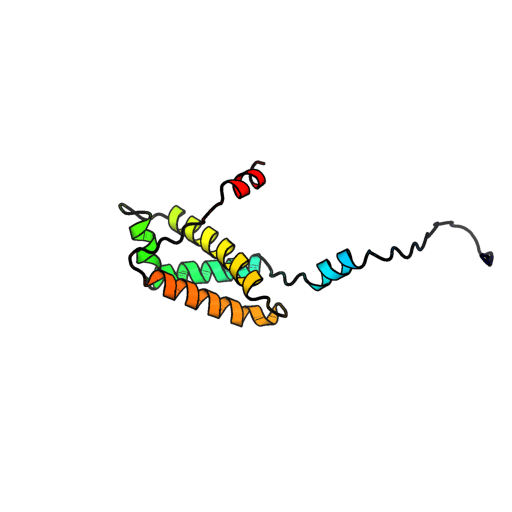.580 1.00 51.72 132 ASP A O 1
ATOM 1094 N N . LEU A 1 133 ? 18.405 3.326 11.615 1.00 48.84 133 LEU A N 1
ATOM 1095 C CA . LEU A 1 133 ? 18.229 4.587 12.350 1.00 48.84 133 LEU A CA 1
ATOM 1096 C C . LEU A 1 133 ? 19.418 5.546 12.184 1.00 48.84 133 LEU A C 1
ATOM 1098 O O . LEU A 1 133 ? 19.243 6.761 12.255 1.00 48.84 133 LEU A O 1
ATOM 1102 N N . HIS A 1 134 ? 20.622 5.026 11.933 1.00 49.38 134 HIS A N 1
ATOM 1103 C CA . HIS A 1 134 ? 21.822 5.853 11.765 1.00 49.38 134 HIS A CA 1
ATOM 1104 C C . HIS A 1 134 ? 21.831 6.670 10.463 1.00 49.38 134 HIS A C 1
ATOM 1106 O O . HIS A 1 134 ? 22.625 7.599 10.347 1.00 49.38 134 HIS A O 1
ATOM 1112 N N . LEU A 1 135 ? 20.946 6.363 9.508 1.00 45.59 135 LEU A N 1
ATOM 1113 C CA . LEU A 1 135 ? 20.814 7.095 8.244 1.00 45.59 135 LEU A CA 1
ATOM 1114 C C . LEU A 1 135 ? 19.780 8.234 8.294 1.00 45.59 135 LEU A C 1
ATOM 1116 O O . LEU A 1 135 ? 19.680 8.992 7.334 1.00 45.59 135 LEU A O 1
ATOM 1120 N N . VAL A 1 136 ? 19.016 8.364 9.387 1.00 40.31 136 VAL A N 1
ATOM 1121 C CA . VAL A 1 136 ? 17.894 9.323 9.499 1.00 40.31 136 VAL A CA 1
ATOM 1122 C C . VAL A 1 136 ? 18.183 10.472 10.476 1.00 40.31 136 VAL A C 1
ATOM 1124 O O . VAL A 1 136 ? 17.361 11.371 10.639 1.00 40.31 136 VAL A O 1
ATOM 1127 N N . ASN A 1 137 ? 19.370 10.515 11.083 1.00 30.59 137 ASN A N 1
ATOM 1128 C CA . ASN A 1 137 ? 19.804 11.706 11.812 1.00 30.59 137 ASN A CA 1
ATOM 1129 C C . ASN A 1 137 ? 20.284 12.773 10.815 1.00 30.59 137 ASN A C 1
ATOM 1131 O O . ASN A 1 137 ? 21.418 12.712 10.336 1.00 30.59 137 ASN A O 1
ATOM 1135 N N . LEU A 1 138 ? 19.386 13.713 10.500 1.00 36.91 138 LEU A N 1
ATOM 1136 C CA . LEU A 1 138 ? 19.723 15.052 10.004 1.00 36.91 138 LEU A CA 1
ATOM 1137 C C . LEU A 1 138 ? 20.431 15.866 11.093 1.00 36.91 138 LEU A C 1
ATOM 1139 O O . LEU A 1 138 ? 20.023 15.743 12.271 1.00 36.91 138 LEU A O 1
#

InterPro domains:
  IPR006816 ELMO domain [PF04727] (25-105)
  IPR006816 ELMO domain [PS51335] (1-117)
  IPR050868 Engulfment and cell motility domain-containing protein [PTHR12771] (32-119)

Foldseek 3Di:
DDDDDDDDDDDDDPPPPPPPPVPPVVVVVVVLQCLDDPPVVVLVLLLVLLVVCVVVVLCVLQQCLVPVDDDDVVLSVQSSVLLSVVLVVQCVVVSDPHCVCVVVSSVVSSVVSSVQSVPSNDHSHDPDDPVNVVVPDD

Solvent-accessible surface area (backbone atoms only — not comparable to full-atom values): 8648 Å² total; per-residue (Å²): 138,85,86,85,84,86,80,92,75,84,92,74,91,73,82,75,76,80,67,81,72,73,68,54,68,71,60,54,59,52,61,79,61,61,70,64,75,59,65,66,63,49,46,56,53,45,51,51,48,52,48,50,32,51,76,73,47,52,39,48,32,28,41,52,68,76,30,76,86,67,73,52,70,66,58,53,51,48,42,45,52,29,51,54,53,52,46,52,55,50,49,63,74,62,63,55,94,44,68,84,45,45,66,60,53,52,54,52,48,51,55,50,53,58,56,50,40,66,40,75,86,32,60,79,66,72,83,74,53,79,78,60,58,75,78,69,73,126

pLDDT: mean 77.21, std 23.8, range [30.59, 98.31]